Protein AF-A0A5M3Y1X3-F1 (afdb_monomer_lite)

Foldseek 3Di:
DDDDDDDDDDPDPPPPPPPLLVVLVVLLVVLVVCVVVDDDCVSNVVSLVSNLVSCVVCVVCNVVVLVVLLVLLLPDDDSNLSNLLSNCLVPVDVSNLVSLVVCLVCVVPPPVCNVSSVSSNCSSDPVCCPPPVNVVVD

Secondary structure (DSSP, 8-state):
--------PPPP-------HHHHHHHHHHHHHHHHHH-SSSGGGHHHHHHHHHHHHH-GGGHHHHHHHHHHHHTS--HHHHHHHHHHHHHH--HHHHHHHHHHHH--TT-GGGHHHHHHHHHTTSGGGGGSTTGGGT-

Radius of gyration: 20.63 Å; chains: 1; bounding box: 41×59×73 Å

Organism: NCBI:txid90975

Sequence (138 aa):
MLMGNTPKLEGPTKTTTADPVAEFLRTVRGVLTTAEETIGVEDLEEGLERALAILQRNPEARESFENEIISLIDSPREGVVELVSFVMYELRWTAIQEAVRERMRDPSGNVSNIRLYEAMLDAFSDSWHERDLYRRFA

pLDDT: mean 81.14, std 17.43, range [41.81, 97.25]

Structure (mmCIF, N/CA/C/O backbone):
data_AF-A0A5M3Y1X3-F1
#
_entry.id   AF-A0A5M3Y1X3-F1
#
loop_
_atom_site.group_PDB
_atom_site.id
_atom_site.type_symbol
_atom_site.label_atom_id
_atom_site.label_alt_id
_atom_site.label_comp_id
_atom_site.label_asym_id
_atom_site.label_entity_id
_atom_site.label_seq_id
_atom_site.pdbx_PDB_ins_code
_atom_site.Cartn_x
_atom_site.Cartn_y
_atom_site.Cartn_z
_atom_site.occupancy
_atom_site.B_iso_or_equiv
_atom_site.auth_seq_id
_atom_site.auth_comp_id
_atom_site.auth_asym_id
_atom_site.auth_atom_id
_atom_site.pdbx_PDB_model_num
ATOM 1 N N . MET A 1 1 ? -19.850 40.352 52.458 1.00 47.09 1 MET A N 1
ATOM 2 C CA . MET A 1 1 ? -20.174 40.141 51.033 1.00 47.09 1 MET A CA 1
ATOM 3 C C . MET A 1 1 ? -18.935 39.591 50.354 1.00 47.09 1 MET A C 1
ATOM 5 O O . MET A 1 1 ? -17.940 40.293 50.268 1.00 47.09 1 MET A O 1
ATOM 9 N N . LEU A 1 2 ? -18.979 38.308 50.002 1.00 50.38 2 LEU A N 1
ATOM 10 C CA . LEU A 1 2 ? -17.952 37.580 49.259 1.00 50.38 2 LEU A CA 1
ATOM 11 C C . LEU A 1 2 ? -18.301 37.664 47.772 1.00 50.38 2 LEU A C 1
ATOM 13 O O . LEU A 1 2 ? -19.415 37.287 47.422 1.00 50.38 2 LEU A O 1
ATOM 17 N N . MET A 1 3 ? -17.370 38.071 46.912 1.00 44.06 3 MET A N 1
ATOM 18 C CA . MET A 1 3 ? -17.319 37.576 45.534 1.00 44.06 3 MET A CA 1
ATOM 19 C C . MET A 1 3 ? -15.856 37.416 45.136 1.00 44.06 3 MET A C 1
ATOM 21 O O . MET A 1 3 ? -15.118 38.388 45.001 1.00 44.06 3 MET A O 1
ATOM 25 N N . GLY A 1 4 ? -15.445 36.153 45.047 1.00 41.81 4 GLY A N 1
ATOM 26 C CA . GLY A 1 4 ? -14.163 35.746 44.504 1.00 41.81 4 GLY A CA 1
ATOM 27 C C . GLY A 1 4 ? -14.195 35.790 42.981 1.00 41.81 4 GLY A C 1
ATOM 28 O O . GLY A 1 4 ? -15.169 35.369 42.361 1.00 41.81 4 GLY A O 1
ATOM 29 N N . ASN A 1 5 ? -13.104 36.271 42.395 1.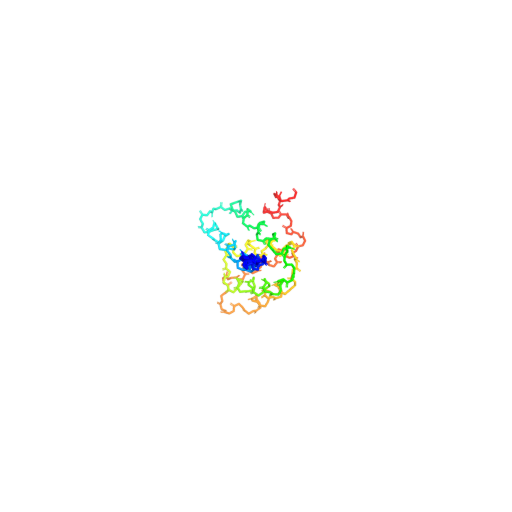00 44.34 5 ASN A N 1
ATOM 30 C CA . ASN A 1 5 ? -12.803 36.073 40.986 1.00 44.34 5 ASN A CA 1
ATOM 31 C C . ASN A 1 5 ? -12.124 34.711 40.825 1.00 44.34 5 ASN A C 1
ATOM 33 O O . ASN A 1 5 ? -10.968 34.543 41.211 1.00 44.34 5 ASN A O 1
ATOM 37 N N . THR A 1 6 ? -12.825 33.746 40.239 1.00 52.66 6 THR A N 1
ATOM 38 C CA . THR A 1 6 ? -12.217 32.537 39.678 1.00 52.66 6 THR A CA 1
ATOM 39 C C . THR A 1 6 ? -11.806 32.794 38.225 1.00 52.66 6 THR A C 1
ATOM 41 O O . THR A 1 6 ? -12.601 33.336 37.452 1.00 52.66 6 THR A O 1
ATOM 44 N N . PRO A 1 7 ? -10.582 32.418 37.812 1.00 51.66 7 PRO A N 1
ATOM 45 C CA . PRO A 1 7 ? -10.197 32.448 36.411 1.00 51.66 7 PRO A CA 1
ATOM 46 C C . PRO A 1 7 ? -10.927 31.342 35.640 1.00 51.66 7 PRO A C 1
ATOM 48 O O . PRO A 1 7 ? -11.064 30.205 36.091 1.00 51.66 7 PRO A O 1
ATOM 51 N N . LYS A 1 8 ? -11.417 31.732 34.465 1.00 49.66 8 LYS A N 1
ATOM 52 C CA . LYS A 1 8 ? -12.083 30.910 33.458 1.00 49.66 8 LYS A CA 1
ATOM 53 C C . LYS A 1 8 ? -11.175 29.735 33.079 1.00 49.66 8 LYS A C 1
ATOM 55 O O . LYS A 1 8 ? -10.117 29.947 32.499 1.00 49.66 8 LYS A O 1
ATOM 60 N N . LEU A 1 9 ? -11.599 28.523 33.433 1.00 49.81 9 LEU A N 1
ATOM 61 C CA . LEU A 1 9 ? -10.971 27.274 33.014 1.00 49.81 9 LEU A CA 1
ATOM 62 C C . LEU A 1 9 ? -10.943 27.221 31.484 1.00 49.81 9 LEU A C 1
ATOM 64 O O . LEU A 1 9 ? -11.985 27.310 30.828 1.00 49.81 9 LEU A O 1
ATOM 68 N N . GLU A 1 10 ? -9.737 27.115 30.939 1.00 48.00 10 GLU A N 1
ATOM 69 C CA . GLU A 1 10 ? -9.505 26.779 29.544 1.00 48.00 10 GLU A CA 1
ATOM 70 C C . GLU A 1 10 ? -10.150 25.419 29.257 1.00 48.00 10 GLU A C 1
ATOM 72 O O . GLU A 1 10 ? -10.068 24.486 30.059 1.00 48.00 10 GLU A O 1
ATOM 77 N N . GLY A 1 11 ? -10.877 25.344 28.141 1.00 46.84 11 GLY A N 1
ATOM 78 C CA . GLY A 1 11 ? -11.536 24.119 27.704 1.00 46.84 11 GLY A CA 1
ATOM 79 C C . GLY A 1 11 ? -10.527 22.987 27.494 1.00 46.84 11 GLY A C 1
ATOM 80 O O . GLY A 1 11 ? -9.336 23.252 27.318 1.00 46.84 11 GLY A O 1
ATOM 81 N N . PRO A 1 12 ? -10.988 21.725 27.499 1.00 49.59 12 PRO A N 1
ATOM 82 C CA . PRO A 1 12 ? -10.108 20.587 27.311 1.00 49.59 12 PRO A CA 1
ATOM 83 C C . PRO A 1 12 ? -9.357 20.758 25.992 1.00 49.59 12 PRO A C 1
ATOM 85 O O . PRO A 1 12 ? -9.959 20.932 24.927 1.00 49.59 12 PRO A O 1
ATOM 88 N N . THR A 1 13 ? -8.032 20.744 26.097 1.00 45.31 13 THR A N 1
ATOM 89 C CA . THR A 1 13 ? -7.104 20.571 24.992 1.00 45.31 13 THR A CA 1
ATOM 90 C C . THR A 1 13 ? -7.647 19.469 24.095 1.00 45.31 13 THR A C 1
ATOM 92 O O . THR A 1 13 ? -7.720 18.308 24.493 1.00 45.31 13 THR A O 1
ATOM 95 N N . LYS A 1 14 ? -8.068 19.842 22.879 1.00 42.88 14 LYS A N 1
ATOM 96 C CA . LYS A 1 14 ? -8.229 18.884 21.789 1.00 42.88 14 LYS A CA 1
ATOM 97 C C . LYS A 1 14 ? -6.897 18.154 21.697 1.00 42.88 14 LYS A C 1
ATOM 99 O O . LYS A 1 14 ? -5.906 18.736 21.265 1.00 42.88 14 LYS A O 1
ATOM 104 N N . THR A 1 15 ? -6.862 16.907 22.143 1.00 42.50 15 THR A N 1
ATOM 105 C CA . THR A 1 15 ? -5.876 15.947 21.680 1.00 42.50 15 THR A CA 1
ATOM 106 C C . THR A 1 15 ? -5.996 15.974 20.166 1.00 42.50 15 THR A C 1
ATOM 108 O O . THR A 1 15 ? -7.003 15.545 19.610 1.00 42.50 15 THR A O 1
ATOM 111 N N . THR A 1 16 ? -5.034 16.607 19.499 1.00 48.00 16 THR A N 1
ATOM 112 C CA . THR A 1 16 ? -4.864 16.490 18.057 1.00 48.00 16 THR A CA 1
ATOM 113 C C . THR A 1 16 ? -4.661 15.008 17.800 1.00 48.00 16 THR A C 1
ATOM 115 O O . THR A 1 16 ? -3.560 14.501 18.004 1.00 48.00 16 THR A O 1
ATOM 118 N N . THR A 1 17 ? -5.725 14.285 17.450 1.00 59.62 17 THR A N 1
ATOM 119 C CA . THR A 1 17 ? -5.594 12.954 16.868 1.00 59.62 17 THR A CA 1
ATOM 120 C C . THR A 1 17 ? -4.686 13.156 15.666 1.00 59.62 17 THR A C 1
ATOM 122 O O . THR A 1 17 ? -5.042 13.896 14.747 1.00 59.62 17 THR A O 1
ATOM 125 N N . ALA A 1 18 ? -3.454 12.655 15.752 1.00 74.25 18 ALA A N 1
ATOM 126 C CA . ALA A 1 18 ? -2.510 12.757 14.655 1.00 74.25 18 ALA A CA 1
ATOM 127 C C . ALA A 1 18 ? -3.189 12.156 13.422 1.00 74.25 18 ALA A C 1
ATOM 129 O O . ALA A 1 18 ? -3.753 11.070 13.519 1.00 74.25 18 ALA A O 1
ATOM 130 N N . ASP A 1 19 ? -3.192 12.889 12.308 1.00 90.75 19 ASP A N 1
ATOM 131 C CA . ASP A 1 19 ? -3.767 12.413 11.054 1.00 90.75 19 ASP A CA 1
ATOM 132 C C . ASP A 1 19 ? -3.081 11.086 10.674 1.00 90.75 19 ASP A C 1
ATOM 134 O O . ASP A 1 19 ? -1.869 11.083 10.408 1.00 90.75 19 ASP A O 1
ATOM 138 N N . PRO A 1 20 ? -3.812 9.955 10.701 1.00 94.25 20 PRO A N 1
ATOM 139 C CA . PRO A 1 20 ? -3.216 8.643 10.507 1.00 94.25 20 PRO A CA 1
ATOM 140 C C . PRO A 1 20 ? -2.705 8.465 9.074 1.00 94.25 20 PRO A C 1
ATOM 142 O O . PRO A 1 20 ? -1.716 7.762 8.869 1.00 94.25 20 PRO A O 1
ATOM 145 N N . VAL A 1 21 ? -3.296 9.165 8.099 1.00 95.31 21 VAL A N 1
ATOM 146 C CA . VAL A 1 21 ? -2.830 9.184 6.706 1.00 95.31 21 VAL A CA 1
ATOM 147 C C . VAL A 1 21 ? -1.501 9.928 6.617 1.00 95.31 21 VAL A C 1
ATOM 149 O O . VAL A 1 21 ? -0.534 9.418 6.053 1.00 95.31 21 VAL A O 1
ATOM 152 N N . ALA A 1 22 ? -1.390 11.092 7.261 1.00 95.81 22 ALA A N 1
ATOM 153 C CA . ALA A 1 22 ? -0.127 11.829 7.316 1.00 95.81 22 ALA A CA 1
ATOM 154 C C . ALA A 1 22 ? 0.977 11.067 8.075 1.00 95.81 22 ALA A C 1
ATOM 156 O O . ALA A 1 22 ? 2.166 11.203 7.771 1.00 95.81 22 ALA A O 1
ATOM 157 N N . GLU A 1 23 ? 0.622 10.278 9.089 1.00 95.88 23 GLU A N 1
ATOM 158 C CA . GLU A 1 23 ? 1.569 9.383 9.751 1.00 95.88 23 GLU A CA 1
ATOM 159 C C . GLU A 1 23 ? 2.017 8.245 8.834 1.00 95.88 23 GLU A C 1
ATOM 161 O O . GLU A 1 23 ? 3.223 8.039 8.697 1.00 95.88 23 GLU A O 1
ATOM 166 N N . PHE A 1 24 ? 1.079 7.578 8.159 1.00 96.69 24 PHE A N 1
ATOM 167 C CA . PHE A 1 24 ? 1.380 6.545 7.172 1.00 96.69 24 PHE A CA 1
ATOM 168 C C . PHE A 1 24 ? 2.340 7.069 6.102 1.00 96.69 24 PHE A C 1
ATOM 170 O O . PHE A 1 24 ? 3.415 6.507 5.921 1.00 96.69 24 PHE A O 1
ATOM 177 N N . LEU A 1 25 ? 2.037 8.210 5.480 1.00 96.25 25 LEU A N 1
ATOM 178 C CA . LEU A 1 25 ? 2.881 8.802 4.438 1.00 96.25 25 LEU A CA 1
ATOM 179 C C . LEU A 1 25 ? 4.288 9.170 4.928 1.00 96.25 25 LEU A C 1
ATOM 181 O O . LEU A 1 25 ? 5.247 9.096 4.159 1.00 96.25 25 LEU A O 1
ATOM 185 N N . ARG A 1 26 ? 4.449 9.557 6.201 1.00 96.56 26 ARG A N 1
ATOM 186 C CA . ARG A 1 26 ? 5.782 9.773 6.790 1.00 96.56 26 ARG A CA 1
ATOM 187 C C . ARG A 1 26 ? 6.549 8.466 6.939 1.00 96.56 26 ARG A C 1
ATOM 189 O O . ARG A 1 26 ? 7.724 8.436 6.586 1.00 96.56 26 ARG A O 1
ATOM 196 N N . THR A 1 27 ? 5.893 7.407 7.409 1.00 96.38 27 THR A N 1
ATOM 197 C CA . THR A 1 27 ? 6.498 6.072 7.487 1.00 96.38 27 THR A CA 1
ATOM 198 C C . THR A 1 27 ? 6.894 5.566 6.102 1.00 96.38 27 THR A C 1
ATOM 200 O O . THR A 1 27 ? 8.026 5.133 5.920 1.00 96.38 27 THR A O 1
ATOM 203 N N . VAL A 1 28 ? 6.015 5.714 5.105 1.00 95.81 28 VAL A N 1
ATOM 204 C CA . VAL A 1 28 ? 6.299 5.348 3.710 1.00 95.81 28 VAL A CA 1
ATOM 205 C C . VAL A 1 28 ? 7.540 6.065 3.196 1.00 95.81 28 VAL A C 1
ATOM 207 O O . VAL A 1 28 ? 8.423 5.425 2.642 1.00 95.81 28 VAL A O 1
ATOM 210 N N . ARG A 1 29 ? 7.660 7.381 3.407 1.00 95.94 29 ARG A N 1
ATOM 211 C CA . ARG A 1 29 ? 8.867 8.119 2.996 1.00 95.94 29 ARG A CA 1
ATOM 212 C C . ARG A 1 29 ? 10.130 7.554 3.641 1.00 95.94 29 ARG A C 1
ATOM 214 O O . ARG A 1 29 ? 11.121 7.424 2.939 1.00 95.94 29 ARG A O 1
ATOM 221 N N . GLY A 1 30 ? 10.070 7.187 4.923 1.00 94.56 30 GLY A N 1
ATOM 222 C CA . GLY A 1 30 ? 11.172 6.517 5.615 1.00 94.56 30 GLY A CA 1
ATOM 223 C C . GLY A 1 30 ? 11.575 5.210 4.932 1.00 94.56 30 GLY A C 1
ATOM 224 O O . GLY A 1 30 ? 12.736 5.058 4.580 1.00 94.56 30 GLY A O 1
ATOM 225 N N . VAL A 1 31 ? 10.609 4.327 4.650 1.00 93.62 31 VAL A N 1
ATOM 226 C CA . VAL A 1 31 ? 10.849 3.065 3.921 1.00 93.62 31 VAL A CA 1
ATOM 227 C C . VAL A 1 31 ? 11.492 3.323 2.560 1.00 93.62 31 VAL A C 1
ATOM 229 O O . VAL A 1 31 ? 12.459 2.663 2.198 1.00 93.62 31 VAL A O 1
ATOM 232 N N . LEU A 1 32 ? 10.980 4.297 1.804 1.00 94.38 32 LEU A N 1
ATOM 233 C CA . LEU A 1 32 ? 11.510 4.606 0.477 1.00 94.38 32 LEU A CA 1
ATOM 234 C C . LEU A 1 32 ? 12.935 5.164 0.535 1.00 94.38 32 LEU A C 1
ATOM 236 O O . LEU A 1 32 ? 13.740 4.811 -0.317 1.00 94.38 32 LEU A O 1
ATOM 240 N N . THR A 1 33 ? 13.250 5.996 1.529 1.00 94.12 33 THR A N 1
ATOM 241 C CA . THR A 1 33 ? 14.618 6.478 1.753 1.00 94.12 33 THR A CA 1
ATOM 242 C C . THR A 1 33 ? 15.549 5.328 2.123 1.00 94.12 33 THR A C 1
ATOM 244 O O . THR A 1 33 ? 16.591 5.183 1.496 1.00 94.12 33 THR A O 1
ATOM 247 N N . THR A 1 34 ? 15.161 4.454 3.054 1.00 91.81 34 THR A N 1
ATOM 248 C CA . THR A 1 34 ? 15.994 3.301 3.416 1.00 91.81 34 THR A CA 1
ATOM 249 C C . THR A 1 34 ? 16.220 2.366 2.227 1.00 91.81 34 THR A C 1
ATOM 251 O O . THR A 1 34 ? 17.339 1.908 2.016 1.00 91.81 34 THR A O 1
ATOM 254 N N . ALA A 1 35 ? 15.198 2.133 1.399 1.00 90.06 35 ALA A N 1
ATOM 255 C CA . ALA A 1 35 ? 15.315 1.302 0.198 1.00 90.06 35 ALA A CA 1
ATOM 256 C C . ALA A 1 35 ? 16.263 1.894 -0.859 1.00 90.06 35 ALA A C 1
ATOM 258 O O . ALA A 1 35 ? 16.817 1.158 -1.665 1.00 90.06 35 ALA A O 1
ATOM 259 N N . GLU A 1 36 ? 16.455 3.214 -0.874 1.00 90.06 36 GLU A N 1
ATOM 260 C CA . GLU A 1 36 ? 17.431 3.872 -1.750 1.00 90.06 36 GLU A CA 1
ATOM 261 C C . GLU A 1 36 ? 18.867 3.795 -1.197 1.00 90.06 36 GLU A C 1
ATOM 263 O O . GLU A 1 36 ? 19.827 3.893 -1.962 1.00 90.06 36 GLU A O 1
ATOM 268 N N . GLU A 1 37 ? 19.024 3.625 0.118 1.00 90.94 37 GLU A N 1
ATOM 269 C CA . GLU A 1 37 ? 20.313 3.684 0.823 1.00 90.94 37 GLU A CA 1
ATOM 270 C C . GLU A 1 37 ? 20.905 2.306 1.161 1.00 90.94 37 GLU A C 1
ATOM 272 O O . GLU A 1 37 ? 22.090 2.213 1.495 1.00 90.94 37 GLU A O 1
ATOM 277 N N . THR A 1 38 ? 20.113 1.236 1.072 1.00 86.81 38 THR A N 1
ATOM 278 C CA . THR A 1 38 ? 20.478 -0.104 1.560 1.00 86.81 38 THR A CA 1
ATOM 279 C C . THR A 1 38 ? 20.361 -1.173 0.473 1.00 86.81 38 THR A C 1
ATOM 281 O O . THR A 1 38 ? 19.728 -0.973 -0.561 1.00 86.81 38 THR A O 1
ATOM 284 N N . ILE A 1 39 ? 21.036 -2.309 0.679 1.00 75.94 39 ILE A N 1
ATOM 285 C CA . ILE A 1 39 ? 20.929 -3.491 -0.186 1.00 75.94 39 ILE A CA 1
ATOM 286 C C . ILE A 1 39 ? 20.341 -4.610 0.664 1.00 75.94 39 ILE A C 1
ATOM 288 O O . ILE A 1 39 ? 21.037 -5.152 1.521 1.00 75.94 39 ILE A O 1
ATOM 292 N N . GLY A 1 40 ? 19.089 -4.967 0.397 1.00 72.94 40 GLY A N 1
ATOM 293 C CA . GLY A 1 40 ? 18.354 -5.960 1.176 1.00 72.94 40 GLY A CA 1
ATOM 294 C C . GLY A 1 40 ? 17.077 -5.383 1.774 1.00 72.94 40 GLY A C 1
ATOM 295 O O . GLY A 1 40 ? 16.815 -4.186 1.699 1.00 72.94 40 GLY A O 1
ATOM 296 N N . VAL A 1 41 ? 16.257 -6.264 2.336 1.00 75.31 41 VAL A N 1
ATOM 297 C CA . VAL A 1 41 ? 14.940 -5.911 2.888 1.00 75.31 41 VAL A CA 1
ATOM 298 C C . VAL A 1 41 ? 14.959 -5.786 4.409 1.00 75.31 41 VAL A C 1
ATOM 300 O O . VAL A 1 41 ? 14.012 -5.273 4.997 1.00 75.31 41 VAL A O 1
ATOM 303 N N . GLU A 1 42 ? 16.042 -6.228 5.046 1.00 81.44 42 GLU A N 1
ATOM 304 C CA . GLU A 1 42 ? 16.222 -6.223 6.496 1.00 81.44 42 GLU A CA 1
ATOM 305 C C . GLU A 1 42 ? 16.117 -4.819 7.088 1.00 81.44 42 GLU A C 1
ATOM 307 O O . GLU A 1 42 ? 15.462 -4.621 8.104 1.00 81.44 42 GLU A O 1
ATOM 312 N N . ASP A 1 43 ? 16.707 -3.826 6.426 1.00 86.00 43 ASP A N 1
ATOM 313 C CA . ASP A 1 43 ? 16.668 -2.444 6.906 1.00 86.00 43 ASP A CA 1
ATOM 314 C C . ASP A 1 43 ? 15.282 -1.792 6.705 1.00 86.00 43 ASP A C 1
ATOM 316 O O . ASP A 1 43 ? 14.985 -0.749 7.289 1.00 86.00 43 ASP A O 1
ATOM 320 N N . LEU A 1 44 ? 14.401 -2.408 5.904 1.00 88.81 44 LEU A N 1
ATOM 321 C CA . LEU A 1 44 ? 13.038 -1.924 5.658 1.00 88.81 44 LEU A CA 1
ATOM 322 C C . LEU A 1 44 ? 12.038 -2.414 6.709 1.00 88.81 44 LEU A C 1
ATOM 324 O O . LEU A 1 44 ? 11.000 -1.777 6.889 1.00 88.81 44 LEU A O 1
ATOM 328 N N . GLU A 1 45 ? 12.349 -3.516 7.395 1.00 88.12 45 GLU A N 1
ATOM 329 C CA . GLU A 1 45 ? 11.456 -4.268 8.285 1.00 88.12 45 GLU A CA 1
ATOM 330 C C . GLU A 1 45 ? 10.709 -3.373 9.282 1.00 88.12 45 GLU A C 1
ATOM 332 O O . GLU A 1 45 ? 9.479 -3.323 9.258 1.00 88.12 45 GLU A O 1
ATOM 337 N N . GLU A 1 46 ? 11.426 -2.570 10.073 1.00 90.38 46 GLU A N 1
ATOM 338 C CA . GLU A 1 46 ? 10.807 -1.685 11.073 1.00 90.38 46 GLU A CA 1
ATOM 339 C C . GLU A 1 46 ? 9.821 -0.690 10.430 1.00 90.38 46 GLU A C 1
ATOM 341 O O . GLU A 1 46 ? 8.742 -0.403 10.961 1.00 90.38 46 GLU A O 1
ATOM 346 N N . GLY A 1 47 ? 10.169 -0.161 9.255 1.00 92.94 47 GLY A N 1
ATOM 347 C CA . GLY A 1 47 ? 9.314 0.760 8.515 1.00 92.94 47 GLY A CA 1
ATOM 348 C C . GLY A 1 47 ? 8.066 0.078 7.948 1.00 92.94 47 GLY A C 1
ATOM 349 O O . GLY A 1 47 ? 6.978 0.659 7.992 1.00 92.94 47 GLY A O 1
ATOM 350 N N . LEU A 1 48 ? 8.206 -1.155 7.459 1.00 93.62 48 LEU A N 1
ATOM 351 C CA . LEU A 1 48 ? 7.113 -1.970 6.928 1.00 93.62 48 LEU A CA 1
ATOM 352 C C . LEU A 1 48 ? 6.116 -2.367 8.025 1.00 93.62 48 LEU A C 1
ATOM 354 O O . LEU A 1 48 ? 4.912 -2.140 7.874 1.00 93.62 48 LEU A O 1
ATOM 358 N N . GLU A 1 49 ? 6.605 -2.867 9.160 1.00 93.44 49 GLU A N 1
ATOM 359 C CA . GLU A 1 49 ? 5.775 -3.209 10.320 1.00 93.44 49 GLU A CA 1
ATOM 360 C C . GLU A 1 49 ? 5.035 -1.986 10.858 1.00 93.44 49 GLU A C 1
ATOM 362 O O . GLU A 1 49 ? 3.833 -2.031 11.137 1.00 93.44 49 GLU A O 1
ATOM 367 N N . ARG A 1 50 ? 5.730 -0.846 10.950 1.00 95.44 50 ARG A N 1
ATOM 368 C CA . ARG A 1 50 ? 5.113 0.407 11.380 1.00 95.44 50 ARG A CA 1
ATOM 369 C C . ARG A 1 50 ? 4.024 0.860 10.413 1.00 95.44 50 ARG A C 1
ATOM 371 O O . ARG A 1 50 ? 2.988 1.350 10.866 1.00 95.44 50 ARG A O 1
ATOM 378 N N . ALA A 1 51 ? 4.237 0.716 9.105 1.00 96.25 51 ALA A N 1
ATOM 379 C CA . ALA A 1 51 ? 3.230 1.044 8.104 1.00 96.25 51 ALA A CA 1
ATOM 380 C C . ALA A 1 51 ? 1.988 0.159 8.279 1.00 96.25 51 ALA A C 1
ATOM 382 O O . ALA A 1 51 ? 0.882 0.688 8.395 1.00 96.25 51 ALA A O 1
ATOM 383 N N . LEU A 1 52 ? 2.167 -1.160 8.403 1.00 95.69 52 LEU A N 1
ATOM 384 C CA . LEU A 1 52 ? 1.078 -2.106 8.644 1.00 95.69 52 LEU A CA 1
ATOM 385 C C . LEU A 1 52 ? 0.308 -1.792 9.932 1.00 95.69 52 LEU A C 1
ATOM 387 O O . LEU A 1 52 ? -0.923 -1.735 9.915 1.00 95.69 52 LEU A O 1
ATOM 391 N N . ALA A 1 53 ? 1.015 -1.524 11.031 1.00 95.81 53 ALA A N 1
ATOM 392 C CA . ALA A 1 53 ? 0.399 -1.187 12.308 1.00 95.81 53 ALA A CA 1
ATOM 393 C C . ALA A 1 53 ? -0.488 0.064 12.200 1.00 95.81 53 ALA A C 1
ATOM 395 O O . ALA A 1 53 ? -1.569 0.101 12.790 1.00 95.81 53 ALA A O 1
ATOM 396 N N . ILE A 1 54 ? -0.072 1.078 11.425 1.00 96.56 54 ILE A N 1
ATOM 397 C CA . ILE A 1 54 ? -0.882 2.278 11.160 1.00 96.56 54 ILE A CA 1
ATOM 398 C C . ILE A 1 54 ? -2.172 1.929 10.412 1.00 96.56 54 ILE A C 1
ATOM 400 O O . ILE A 1 54 ? -3.232 2.436 10.781 1.00 96.56 54 ILE A O 1
ATOM 404 N N . LEU A 1 55 ? -2.096 1.061 9.403 1.00 96.31 55 LEU A N 1
ATOM 405 C CA . LEU A 1 55 ? -3.263 0.633 8.630 1.00 96.31 55 LEU A CA 1
ATOM 406 C C . LEU A 1 55 ? -4.249 -0.162 9.502 1.00 96.31 55 LEU A C 1
ATOM 408 O O . LEU A 1 55 ? -5.446 0.117 9.495 1.00 96.31 55 LEU A O 1
ATOM 412 N N . GLN A 1 56 ? -3.752 -1.111 10.299 1.00 95.06 56 GLN A N 1
ATOM 413 C CA . GLN A 1 56 ? -4.582 -1.987 11.136 1.00 95.06 56 GLN A CA 1
ATOM 414 C C . GLN A 1 56 ? -5.287 -1.245 12.278 1.00 95.06 56 GLN A C 1
ATOM 416 O O . GLN A 1 56 ? -6.418 -1.582 12.628 1.00 95.06 56 GLN A O 1
ATOM 421 N N . ARG A 1 57 ? -4.639 -0.232 12.866 1.00 96.31 57 ARG A N 1
ATOM 422 C CA . ARG A 1 57 ? -5.186 0.508 14.016 1.00 96.31 57 ARG A CA 1
ATOM 423 C C . ARG A 1 57 ? -6.167 1.626 13.641 1.00 96.31 57 ARG A C 1
ATOM 425 O O . ARG A 1 57 ? -6.786 2.174 14.545 1.00 96.31 57 ARG A O 1
ATOM 432 N N . ASN A 1 58 ? -6.302 1.956 12.351 1.00 95.75 58 ASN A N 1
ATOM 433 C CA . ASN A 1 58 ? -7.214 2.996 11.851 1.00 95.75 58 ASN A CA 1
ATOM 434 C C . ASN A 1 58 ? -8.107 2.470 10.699 1.00 95.75 58 ASN A C 1
ATOM 436 O O . ASN A 1 58 ? -8.046 2.992 9.580 1.00 95.75 58 ASN A O 1
ATOM 440 N N . PRO A 1 59 ? -8.927 1.422 10.915 1.00 94.44 59 PRO A N 1
ATOM 441 C CA . PRO A 1 59 ? -9.762 0.835 9.862 1.00 94.44 59 PRO A CA 1
ATOM 442 C C . PRO A 1 59 ? -10.780 1.821 9.263 1.00 94.44 59 PRO A C 1
ATOM 444 O O . PRO A 1 59 ? -11.195 1.662 8.117 1.00 94.44 59 PRO A O 1
ATOM 447 N N . GLU A 1 60 ? -11.173 2.856 10.006 1.00 94.56 60 GLU A N 1
ATOM 448 C CA . GLU A 1 60 ? -12.062 3.925 9.549 1.00 94.56 60 GLU A CA 1
ATOM 449 C C . GLU A 1 60 ? -11.447 4.810 8.456 1.00 94.56 60 GLU A C 1
ATOM 451 O O . GLU A 1 60 ? -12.183 5.419 7.685 1.00 94.56 60 GLU A O 1
ATOM 456 N N . ALA A 1 61 ? -10.114 4.856 8.358 1.00 95.31 61 ALA A N 1
ATOM 457 C CA . ALA A 1 61 ? -9.384 5.612 7.341 1.00 95.31 61 ALA A CA 1
ATOM 458 C C . ALA A 1 61 ? -9.011 4.757 6.114 1.00 95.31 61 ALA A C 1
ATOM 460 O O . ALA A 1 61 ? -8.250 5.205 5.255 1.00 95.31 61 ALA A O 1
ATOM 461 N N . ARG A 1 62 ? -9.540 3.527 6.015 1.00 95.19 62 ARG A N 1
ATOM 462 C CA . ARG A 1 62 ? -9.191 2.551 4.971 1.00 95.19 62 ARG A CA 1
ATOM 463 C C . ARG A 1 62 ? -9.263 3.116 3.554 1.00 95.19 62 ARG A C 1
ATOM 465 O O . ARG A 1 62 ? -8.305 2.950 2.814 1.00 95.19 62 ARG A O 1
ATOM 472 N N . GLU A 1 63 ? -10.351 3.785 3.181 1.00 96.19 63 GLU A N 1
ATOM 473 C CA . GLU A 1 63 ? -10.507 4.346 1.828 1.00 96.19 63 GLU A CA 1
ATOM 474 C C . GLU A 1 63 ? -9.410 5.378 1.515 1.00 96.19 63 GLU A C 1
ATOM 476 O O . GLU A 1 63 ? -8.843 5.394 0.425 1.00 96.19 63 GLU A O 1
ATOM 481 N N . SER A 1 64 ? -9.046 6.212 2.493 1.00 97.06 64 SER A N 1
ATOM 482 C CA . SER A 1 64 ? -7.947 7.166 2.338 1.00 97.06 64 SER A CA 1
ATOM 483 C C . SER A 1 64 ? -6.603 6.457 2.171 1.00 97.06 64 SER A C 1
ATOM 485 O O . SER A 1 64 ? -5.825 6.840 1.304 1.00 97.06 64 SER A O 1
ATOM 487 N N . PHE A 1 65 ? -6.338 5.395 2.935 1.00 97.25 65 PHE A N 1
ATOM 488 C CA . PHE A 1 65 ? -5.124 4.597 2.757 1.00 97.25 65 PHE A CA 1
ATOM 489 C C . PHE A 1 65 ? -5.077 3.867 1.416 1.00 97.25 65 PHE A C 1
ATOM 491 O O . PHE A 1 65 ? -4.021 3.836 0.791 1.00 97.25 65 PHE A O 1
ATOM 498 N N . GLU A 1 66 ? -6.198 3.299 0.964 1.00 96.69 66 GLU A N 1
ATOM 499 C CA . GLU A 1 66 ? -6.303 2.679 -0.358 1.00 96.69 66 GLU A CA 1
ATOM 500 C C . GLU A 1 66 ? -5.926 3.692 -1.443 1.00 96.69 66 GLU A C 1
ATOM 502 O O . GLU A 1 66 ? -5.070 3.391 -2.270 1.00 96.69 66 GLU A O 1
ATOM 507 N N . ASN A 1 67 ? -6.457 4.917 -1.385 1.00 96.75 67 ASN A N 1
ATOM 508 C CA . ASN A 1 67 ? -6.119 5.979 -2.335 1.00 96.75 67 ASN A CA 1
ATOM 509 C C . ASN A 1 67 ? -4.628 6.355 -2.312 1.00 96.75 67 ASN A C 1
ATOM 511 O O . ASN A 1 67 ? -4.017 6.489 -3.373 1.00 96.75 67 ASN A O 1
ATOM 515 N N . GLU A 1 68 ? -4.018 6.488 -1.131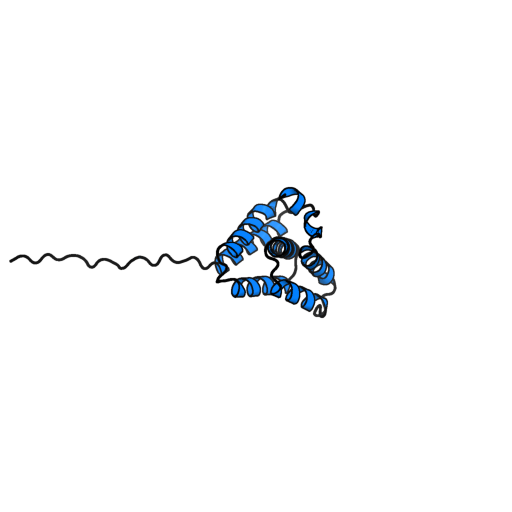 1.00 97.00 68 GLU A N 1
ATOM 516 C CA . GLU A 1 68 ? -2.582 6.783 -1.032 1.00 97.00 68 GLU A CA 1
ATOM 517 C C . GLU A 1 68 ? -1.720 5.632 -1.566 1.00 97.00 68 GLU A C 1
ATOM 519 O O . GLU A 1 68 ? -0.754 5.864 -2.289 1.00 97.00 68 GLU A O 1
ATOM 524 N N . ILE A 1 69 ? -2.076 4.378 -1.275 1.00 96.06 69 ILE A N 1
ATOM 525 C CA . ILE A 1 69 ? -1.349 3.215 -1.799 1.00 96.06 69 ILE A CA 1
ATOM 526 C C . ILE A 1 69 ? -1.519 3.105 -3.322 1.00 96.06 69 ILE A C 1
ATOM 528 O O . ILE A 1 69 ? -0.549 2.829 -4.028 1.00 96.06 69 ILE A O 1
ATOM 532 N N . ILE A 1 70 ? -2.719 3.378 -3.843 1.00 95.12 70 ILE A N 1
ATOM 533 C CA . ILE A 1 70 ? -2.990 3.424 -5.287 1.00 95.12 70 ILE A CA 1
ATOM 534 C C . ILE A 1 70 ? -2.180 4.543 -5.965 1.00 95.12 70 ILE A C 1
ATOM 536 O O . ILE A 1 70 ? -1.676 4.362 -7.069 1.00 95.12 70 ILE A O 1
ATOM 540 N N . SER A 1 71 ? -1.983 5.677 -5.296 1.00 94.50 71 SER A N 1
ATOM 541 C CA . SER A 1 71 ? -1.101 6.741 -5.789 1.00 94.50 71 SER A CA 1
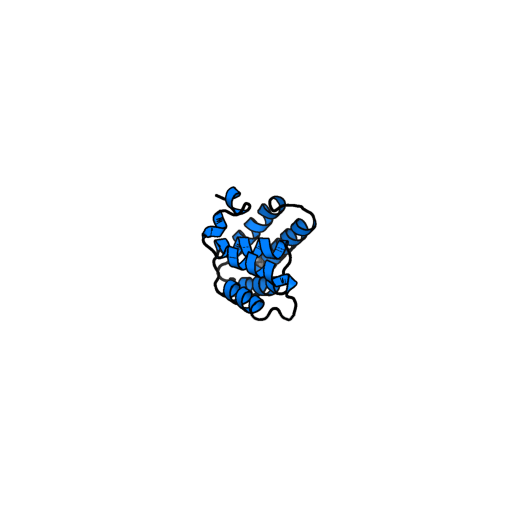ATOM 542 C C . SER A 1 71 ? 0.368 6.290 -5.844 1.00 94.50 71 SER A C 1
ATOM 544 O O . SER A 1 71 ? 1.084 6.583 -6.801 1.00 94.50 71 SER A O 1
ATOM 546 N N . LEU A 1 72 ? 0.837 5.502 -4.867 1.00 93.75 72 LEU A N 1
ATOM 547 C CA . LEU A 1 72 ? 2.213 4.983 -4.866 1.00 93.75 72 LEU A CA 1
ATOM 548 C C . LEU A 1 72 ? 2.489 4.035 -6.043 1.00 93.75 72 LEU A C 1
ATOM 550 O O . LEU A 1 72 ? 3.568 4.099 -6.637 1.00 93.75 72 LEU A O 1
ATOM 554 N N . ILE A 1 73 ? 1.532 3.178 -6.417 1.00 91.75 73 ILE A N 1
ATOM 555 C CA . ILE A 1 73 ? 1.708 2.234 -7.539 1.00 91.75 73 ILE A CA 1
ATOM 556 C C . ILE A 1 73 ? 1.748 2.925 -8.913 1.00 91.75 73 ILE A C 1
ATOM 558 O O . ILE A 1 73 ? 2.161 2.296 -9.889 1.00 91.75 73 ILE A O 1
ATOM 562 N N . ASP A 1 74 ? 1.388 4.207 -9.017 1.00 89.25 74 ASP A N 1
ATOM 563 C CA . ASP A 1 74 ? 1.544 4.983 -10.257 1.00 89.25 74 ASP A CA 1
ATOM 564 C C . ASP A 1 74 ? 3.019 5.293 -10.567 1.00 89.25 74 ASP A C 1
ATOM 566 O O . ASP A 1 74 ? 3.377 5.609 -11.701 1.00 89.25 74 ASP A O 1
ATOM 570 N N . SER A 1 75 ? 3.906 5.182 -9.574 1.00 87.75 75 SER A N 1
ATOM 571 C CA . SER A 1 75 ? 5.356 5.360 -9.720 1.00 87.75 75 SER A CA 1
ATOM 572 C C . SER A 1 75 ? 6.111 4.212 -9.042 1.00 87.75 75 SER A C 1
ATOM 574 O O . SER A 1 75 ? 6.764 4.416 -8.013 1.00 87.75 75 SER A O 1
ATOM 576 N N . PRO A 1 76 ? 6.024 2.985 -9.592 1.00 87.12 76 PRO A N 1
ATOM 577 C CA . PRO A 1 76 ? 6.589 1.813 -8.948 1.00 87.12 76 PRO A CA 1
ATOM 578 C C . PRO A 1 76 ? 8.119 1.889 -8.943 1.00 87.12 76 PRO A C 1
ATOM 580 O O . PRO A 1 76 ? 8.766 2.197 -9.944 1.00 87.12 76 PRO A O 1
ATOM 583 N N . ARG A 1 77 ? 8.688 1.578 -7.783 1.00 88.75 77 ARG A N 1
ATOM 584 C CA . ARG A 1 77 ? 10.122 1.431 -7.512 1.00 88.75 77 ARG A CA 1
ATOM 585 C C . ARG A 1 77 ? 10.297 0.397 -6.408 1.00 88.75 77 ARG A C 1
ATOM 587 O O . ARG A 1 77 ? 9.315 0.063 -5.752 1.00 88.75 77 ARG A O 1
ATOM 594 N N . GLU A 1 78 ? 11.514 -0.083 -6.186 1.00 83.88 78 GLU A N 1
ATOM 595 C CA . GLU A 1 78 ? 11.803 -1.186 -5.256 1.00 83.88 78 GLU A CA 1
ATOM 596 C C . GLU A 1 78 ? 11.147 -1.005 -3.878 1.00 83.88 78 GLU A C 1
ATOM 598 O O . GLU A 1 78 ? 10.302 -1.810 -3.501 1.00 83.88 78 GLU A O 1
ATOM 603 N N . GLY A 1 79 ? 11.374 0.126 -3.200 1.00 88.06 79 GLY A N 1
ATOM 604 C CA . GLY A 1 79 ? 10.737 0.391 -1.903 1.00 88.06 79 GLY A CA 1
ATOM 605 C C . GLY A 1 79 ? 9.200 0.467 -1.937 1.00 88.06 79 GLY A C 1
ATOM 606 O O . GLY A 1 79 ? 8.549 0.168 -0.940 1.00 88.06 79 GLY A O 1
ATOM 607 N N . VAL A 1 80 ? 8.593 0.834 -3.075 1.00 92.56 80 VAL A N 1
ATOM 608 C CA . VAL A 1 80 ? 7.127 0.792 -3.242 1.00 92.56 80 VAL A CA 1
ATOM 609 C C . VAL A 1 80 ? 6.660 -0.649 -3.424 1.00 92.56 80 VAL A C 1
ATOM 611 O O . VAL A 1 80 ? 5.653 -1.029 -2.838 1.00 92.56 80 VAL A O 1
ATOM 614 N N . VAL A 1 81 ? 7.379 -1.452 -4.213 1.00 90.94 81 VAL A N 1
ATOM 615 C CA . VAL A 1 81 ? 7.074 -2.877 -4.403 1.00 90.94 81 VAL A CA 1
ATOM 616 C C . VAL A 1 81 ? 7.118 -3.605 -3.072 1.00 90.94 81 VAL A C 1
ATOM 618 O O . VAL A 1 81 ? 6.150 -4.286 -2.750 1.00 90.94 81 VAL A O 1
ATOM 621 N N . GLU A 1 82 ? 8.178 -3.426 -2.286 1.00 90.44 82 GLU A N 1
ATOM 622 C CA . GLU A 1 82 ? 8.322 -4.098 -0.992 1.00 90.44 82 GLU A CA 1
ATOM 623 C C . GLU A 1 82 ? 7.231 -3.659 -0.007 1.00 90.44 82 GLU A C 1
ATOM 625 O O . GLU A 1 82 ? 6.556 -4.505 0.581 1.00 90.44 82 GLU A O 1
ATOM 630 N N . LEU A 1 83 ? 6.960 -2.350 0.088 1.00 93.56 83 LEU A N 1
ATOM 631 C CA . LEU A 1 83 ? 5.873 -1.826 0.917 1.00 93.56 83 LEU A CA 1
ATOM 632 C C . LEU A 1 83 ? 4.519 -2.421 0.537 1.00 93.56 83 LEU A C 1
ATOM 634 O O . LEU A 1 83 ? 3.834 -2.968 1.398 1.00 93.56 83 LEU A O 1
ATOM 638 N N . VAL A 1 84 ? 4.128 -2.293 -0.735 1.00 92.50 84 VAL A N 1
ATOM 639 C CA . VAL A 1 84 ? 2.819 -2.740 -1.226 1.00 92.50 84 VAL A CA 1
ATOM 640 C C . VAL A 1 84 ? 2.684 -4.246 -1.065 1.00 92.50 84 VAL A C 1
ATOM 642 O O . VAL A 1 84 ? 1.655 -4.705 -0.579 1.00 92.50 84 VAL A O 1
ATOM 645 N N . SER A 1 85 ? 3.725 -5.006 -1.404 1.00 91.00 85 SER A N 1
ATOM 646 C CA . SER A 1 85 ? 3.729 -6.462 -1.267 1.00 91.00 85 SER A CA 1
ATOM 647 C C . SER A 1 85 ? 3.526 -6.885 0.186 1.00 91.00 85 SER A C 1
ATOM 649 O O . SER A 1 85 ? 2.663 -7.713 0.468 1.00 91.00 85 SER A O 1
ATOM 651 N N . PHE A 1 86 ? 4.264 -6.276 1.118 1.00 90.88 86 PHE A N 1
ATOM 652 C CA . PHE A 1 86 ? 4.160 -6.583 2.541 1.00 90.88 86 PHE A CA 1
ATOM 653 C C . PHE A 1 86 ? 2.760 -6.285 3.091 1.00 90.88 86 PHE A C 1
ATOM 655 O O . PHE A 1 86 ? 2.093 -7.173 3.623 1.00 90.88 86 PHE A O 1
ATOM 662 N N . VAL A 1 87 ? 2.261 -5.056 2.914 1.00 91.50 87 VAL A N 1
ATOM 663 C CA . VAL A 1 87 ? 0.963 -4.676 3.495 1.00 91.50 87 VAL A CA 1
ATOM 664 C C . VAL A 1 87 ? -0.205 -5.409 2.835 1.00 91.50 87 VAL A C 1
ATOM 666 O O . VAL A 1 87 ? -1.213 -5.668 3.488 1.00 91.50 87 VAL A O 1
ATOM 669 N N . MET A 1 88 ? -0.100 -5.758 1.551 1.00 89.62 88 MET A N 1
ATOM 670 C CA . MET A 1 88 ? -1.179 -6.438 0.833 1.00 89.62 88 MET A CA 1
ATOM 671 C C . MET A 1 88 ? -1.219 -7.936 1.070 1.00 89.62 88 MET A C 1
ATOM 673 O O . MET A 1 88 ? -2.314 -8.503 1.073 1.00 89.62 88 MET A O 1
ATOM 677 N N . TYR A 1 89 ? -0.074 -8.556 1.342 1.00 87.88 89 TYR A N 1
ATOM 678 C CA . TYR A 1 89 ? -0.049 -9.920 1.844 1.00 87.88 89 TYR A CA 1
ATOM 679 C C . TYR A 1 89 ? -0.846 -10.039 3.156 1.00 87.88 89 TYR A C 1
ATOM 681 O O . TYR A 1 89 ? -1.638 -10.969 3.307 1.00 87.88 89 TYR A O 1
ATOM 689 N N . GLU A 1 90 ? -0.703 -9.062 4.053 1.00 89.25 90 GLU A N 1
ATOM 690 C CA . GLU A 1 90 ? -1.374 -9.033 5.360 1.00 89.25 90 GLU A CA 1
ATOM 691 C C . GLU A 1 90 ? -2.853 -8.633 5.276 1.00 89.25 90 GLU A C 1
ATOM 693 O O . GLU A 1 90 ? -3.721 -9.254 5.887 1.00 89.25 90 GLU A O 1
ATOM 698 N N . LEU A 1 91 ? -3.163 -7.576 4.521 1.00 90.50 91 LEU A N 1
ATOM 699 C CA . LEU A 1 91 ? -4.487 -6.946 4.551 1.00 90.50 91 LEU A CA 1
ATOM 700 C C . LEU A 1 91 ? -5.425 -7.415 3.438 1.00 90.50 91 LEU A C 1
ATOM 702 O O . LEU A 1 91 ? -6.645 -7.304 3.582 1.00 90.50 91 LEU A O 1
ATOM 706 N N . ARG A 1 92 ? -4.876 -7.915 2.324 1.00 89.44 92 ARG A N 1
ATOM 707 C CA . ARG A 1 92 ? -5.624 -8.461 1.177 1.00 89.44 92 ARG A CA 1
ATOM 708 C C . ARG A 1 92 ? -6.714 -7.520 0.641 1.00 89.44 92 ARG A C 1
ATOM 710 O O . ARG A 1 92 ? -7.803 -7.956 0.267 1.00 89.44 92 ARG A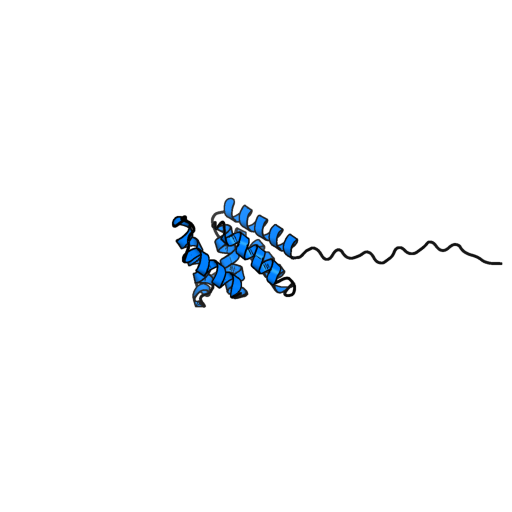 O 1
ATOM 717 N N . TRP A 1 93 ? -6.446 -6.214 0.598 1.00 93.44 93 TRP A N 1
ATOM 718 C CA . TRP A 1 93 ? -7.416 -5.235 0.098 1.00 93.44 93 TRP A CA 1
ATOM 719 C C . TRP A 1 93 ? -7.592 -5.354 -1.421 1.00 93.44 93 TRP A C 1
ATOM 721 O O . TRP A 1 93 ? -6.681 -5.082 -2.203 1.00 93.44 93 TRP A O 1
ATOM 731 N N . THR A 1 94 ? -8.797 -5.740 -1.844 1.00 92.75 94 THR A N 1
ATOM 732 C CA . THR A 1 94 ? -9.129 -6.001 -3.253 1.00 92.75 94 THR A CA 1
ATOM 733 C C . THR A 1 94 ? -8.997 -4.766 -4.139 1.00 92.75 94 THR A C 1
ATOM 735 O O . THR A 1 94 ? -8.560 -4.902 -5.275 1.00 92.75 94 THR A O 1
ATOM 738 N N . ALA A 1 95 ? -9.294 -3.571 -3.619 1.00 94.25 95 ALA A N 1
ATOM 739 C CA . ALA A 1 95 ? -9.181 -2.319 -4.370 1.00 94.25 95 ALA A CA 1
ATOM 740 C C . ALA A 1 95 ? -7.752 -2.083 -4.893 1.00 94.25 95 ALA A C 1
ATOM 742 O O . ALA A 1 95 ? -7.555 -1.727 -6.053 1.00 94.25 95 ALA A O 1
ATOM 743 N N . ILE A 1 96 ? -6.739 -2.363 -4.067 1.00 93.44 96 ILE A N 1
ATOM 744 C CA . ILE A 1 96 ? -5.331 -2.229 -4.462 1.00 93.44 96 ILE A CA 1
ATOM 745 C C . ILE A 1 96 ? -4.955 -3.327 -5.463 1.00 93.44 96 ILE A C 1
ATOM 747 O O . ILE A 1 96 ? -4.301 -3.043 -6.464 1.00 93.44 96 ILE A O 1
ATOM 751 N N . GLN A 1 97 ? -5.419 -4.565 -5.257 1.00 93.88 97 GLN A N 1
ATOM 752 C CA . GLN A 1 97 ? -5.194 -5.658 -6.210 1.00 93.88 97 GLN A CA 1
ATOM 753 C C . GLN A 1 97 ? -5.752 -5.332 -7.604 1.00 93.88 97 GLN A C 1
ATOM 755 O O . GLN A 1 97 ? -5.103 -5.586 -8.621 1.00 93.88 97 GLN A O 1
ATOM 760 N N . GLU A 1 98 ? -6.965 -4.786 -7.661 1.00 93.44 98 GLU A N 1
ATOM 761 C CA . GLU A 1 98 ? -7.615 -4.368 -8.902 1.00 93.44 98 GLU A CA 1
ATOM 762 C C . GLU A 1 98 ? -6.858 -3.218 -9.565 1.00 93.44 98 GLU A C 1
ATOM 764 O O . GLU A 1 98 ? -6.596 -3.289 -10.766 1.00 93.44 98 GLU A O 1
ATOM 769 N N . ALA A 1 99 ? -6.415 -2.230 -8.785 1.00 93.19 99 ALA A N 1
ATOM 770 C CA . ALA A 1 99 ? -5.633 -1.108 -9.289 1.00 93.19 99 ALA A CA 1
ATOM 771 C C . ALA A 1 99 ? -4.291 -1.551 -9.902 1.00 93.19 99 ALA A C 1
ATOM 773 O O . ALA A 1 99 ? -3.916 -1.065 -10.973 1.00 93.19 99 ALA A O 1
ATOM 774 N N . VAL A 1 100 ? -3.591 -2.511 -9.282 1.00 91.50 100 VAL A N 1
ATOM 775 C CA . VAL A 1 100 ? -2.359 -3.103 -9.840 1.00 91.50 100 VAL A CA 1
ATOM 776 C C . VAL A 1 100 ? -2.662 -3.884 -11.126 1.00 91.50 100 VAL A C 1
ATOM 778 O O . VAL A 1 100 ? -1.968 -3.714 -12.130 1.00 91.50 100 VAL A O 1
ATOM 781 N N . ARG A 1 101 ? -3.731 -4.696 -11.151 1.00 91.56 101 ARG A N 1
ATOM 782 C CA . ARG A 1 101 ? -4.159 -5.427 -12.363 1.00 91.56 101 ARG A CA 1
ATOM 783 C C . ARG A 1 101 ? -4.507 -4.492 -13.517 1.00 91.56 101 ARG A C 1
ATOM 785 O O . ARG A 1 101 ? -4.226 -4.821 -14.667 1.00 91.56 101 ARG A O 1
ATOM 792 N N . GLU A 1 102 ? -5.133 -3.357 -13.231 1.00 90.75 102 GLU A N 1
ATOM 793 C CA . GLU A 1 102 ? -5.462 -2.342 -14.231 1.00 90.75 102 GLU A CA 1
ATOM 794 C C . GLU A 1 102 ? -4.193 -1.765 -14.870 1.00 90.75 102 GLU A C 1
ATOM 796 O O . GLU A 1 102 ? -4.066 -1.785 -16.095 1.00 90.75 102 GLU A O 1
ATOM 801 N N . ARG A 1 103 ? -3.201 -1.382 -14.056 1.00 88.25 103 ARG A N 1
ATOM 802 C CA . ARG A 1 103 ? -1.905 -0.858 -14.527 1.00 88.25 103 ARG A CA 1
ATOM 803 C C . ARG A 1 103 ? -1.092 -1.879 -15.317 1.00 88.25 103 ARG A C 1
ATOM 805 O O . ARG A 1 103 ? -0.339 -1.510 -16.209 1.00 88.25 10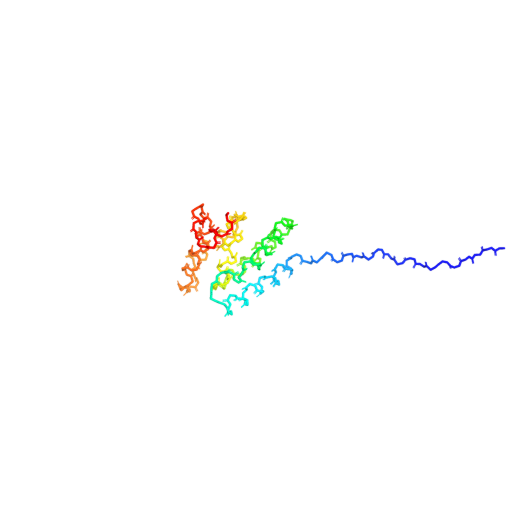3 ARG A O 1
ATOM 812 N N . MET A 1 104 ? -1.274 -3.172 -15.053 1.00 85.12 104 MET A N 1
ATOM 813 C CA . MET A 1 104 ? -0.694 -4.222 -15.896 1.00 85.12 104 MET A CA 1
ATOM 814 C C . MET A 1 104 ? -1.372 -4.359 -17.262 1.00 85.12 104 MET A C 1
ATOM 816 O O . MET A 1 104 ? -0.702 -4.694 -18.237 1.00 85.12 104 MET A O 1
ATOM 820 N N . ARG A 1 105 ? -2.692 -4.149 -17.343 1.00 84.62 105 ARG A N 1
ATOM 821 C CA . ARG A 1 105 ? -3.443 -4.249 -18.608 1.00 84.62 105 ARG A CA 1
ATOM 822 C C . ARG A 1 105 ? -3.181 -3.059 -19.520 1.00 84.62 105 ARG A C 1
ATOM 824 O O . ARG A 1 105 ? -3.139 -3.242 -20.734 1.00 84.62 105 ARG A O 1
ATOM 831 N N . ASP A 1 106 ? -2.999 -1.879 -18.937 1.00 77.25 106 ASP A N 1
ATOM 832 C CA . ASP A 1 106 ? -2.658 -0.653 -19.650 1.00 77.25 106 ASP A CA 1
ATOM 833 C C . ASP A 1 106 ? -1.427 0.018 -19.014 1.00 77.25 106 ASP A C 1
ATOM 835 O O . ASP A 1 106 ? -1.554 0.967 -18.235 1.00 77.25 106 ASP A O 1
ATOM 839 N N . PRO A 1 107 ? -0.205 -0.457 -19.326 1.00 66.38 107 PRO A N 1
ATOM 840 C CA . PRO A 1 107 ? 1.023 0.038 -18.704 1.00 66.38 107 PRO A CA 1
ATOM 841 C C . PRO A 1 107 ? 1.390 1.481 -19.087 1.00 66.38 107 PRO A C 1
ATOM 843 O O . PRO A 1 107 ? 2.514 1.905 -18.818 1.00 66.38 107 PRO A O 1
ATOM 846 N N . SER A 1 108 ? 0.499 2.247 -19.735 1.00 66.56 108 SER A N 1
ATOM 847 C CA . SER A 1 108 ? 0.724 3.649 -20.124 1.00 66.56 108 SER A CA 1
ATOM 848 C C . SER A 1 108 ? 2.057 3.867 -20.866 1.00 66.56 108 SER A C 1
ATOM 850 O O . SER A 1 108 ? 2.682 4.921 -20.780 1.00 66.56 108 SER A O 1
ATOM 852 N N . GLY A 1 109 ? 2.527 2.842 -21.587 1.00 61.84 109 GLY A N 1
ATOM 853 C CA . GLY A 1 109 ? 3.791 2.851 -22.328 1.00 61.84 109 GLY A CA 1
ATOM 854 C C . GLY A 1 109 ? 5.056 2.497 -21.532 1.00 61.84 109 GLY A C 1
ATOM 855 O O . GLY A 1 109 ? 6.122 2.415 -22.139 1.00 61.84 109 GLY A O 1
ATOM 856 N N . ASN A 1 110 ? 4.982 2.226 -20.223 1.00 64.44 110 ASN A N 1
ATOM 857 C CA . ASN A 1 110 ? 6.145 1.843 -19.415 1.00 64.44 110 ASN A CA 1
ATOM 858 C C . ASN A 1 110 ? 6.183 0.334 -19.127 1.00 64.44 110 ASN A C 1
ATOM 860 O O . ASN A 1 110 ? 5.974 -0.136 -18.010 1.00 64.44 110 ASN A O 1
ATOM 864 N N . VAL A 1 111 ? 6.492 -0.432 -20.175 1.00 68.94 111 VAL A N 1
ATOM 865 C CA . VAL A 1 111 ? 6.636 -1.900 -20.142 1.00 68.94 111 VAL A CA 1
ATOM 866 C C . VAL A 1 111 ? 7.680 -2.354 -19.105 1.00 68.94 111 VAL A C 1
ATOM 868 O O . VAL A 1 111 ? 7.590 -3.459 -18.575 1.00 68.94 111 VAL A O 1
ATOM 871 N N . SER A 1 112 ? 8.644 -1.489 -18.766 1.00 73.25 112 SER A N 1
ATOM 872 C CA . SER A 1 112 ? 9.678 -1.751 -17.756 1.00 73.25 112 SER A CA 1
ATOM 873 C C . SER A 1 112 ? 9.102 -1.962 -16.353 1.00 73.25 112 SER A C 1
ATOM 875 O O . SER A 1 112 ? 9.708 -2.667 -15.550 1.00 73.25 112 SER A O 1
ATOM 877 N N . ASN A 1 113 ? 7.919 -1.408 -16.073 1.00 81.69 113 ASN A N 1
ATOM 878 C CA . ASN A 1 113 ? 7.258 -1.524 -14.774 1.00 81.69 113 ASN A CA 1
ATOM 879 C C . ASN A 1 113 ? 6.447 -2.816 -14.619 1.00 81.69 113 ASN A C 1
ATOM 881 O O . ASN A 1 113 ? 6.062 -3.149 -13.501 1.00 81.69 113 ASN A O 1
ATOM 885 N N . ILE A 1 114 ? 6.206 -3.569 -15.701 1.00 85.19 114 ILE A N 1
ATOM 886 C CA . ILE A 1 114 ? 5.362 -4.775 -15.664 1.00 85.19 114 ILE A CA 1
ATOM 887 C C . ILE A 1 114 ? 5.874 -5.773 -14.626 1.00 85.19 114 ILE A C 1
ATOM 889 O O . ILE A 1 114 ? 5.089 -6.252 -13.817 1.00 85.19 114 ILE A O 1
ATOM 893 N N . ARG A 1 115 ? 7.191 -6.007 -14.572 1.00 84.50 115 ARG A N 1
ATOM 894 C CA . ARG A 1 115 ? 7.793 -6.923 -13.588 1.00 84.50 115 ARG A CA 1
ATOM 895 C C . ARG A 1 115 ? 7.586 -6.475 -12.141 1.00 84.50 115 ARG A C 1
ATOM 897 O O . ARG A 1 115 ? 7.501 -7.310 -11.250 1.00 84.50 115 ARG A O 1
ATOM 904 N N . LEU A 1 116 ? 7.516 -5.164 -11.902 1.00 88.44 116 LEU A N 1
ATOM 905 C CA . LEU A 1 116 ? 7.261 -4.613 -10.570 1.00 88.44 116 LEU A CA 1
ATOM 906 C C . LEU A 1 116 ? 5.798 -4.834 -10.172 1.00 88.44 116 LEU A C 1
ATOM 908 O O . LEU A 1 116 ? 5.523 -5.208 -9.037 1.00 88.44 116 LEU A O 1
ATOM 912 N N . TYR A 1 117 ? 4.866 -4.668 -11.111 1.00 89.38 117 TYR A N 1
ATOM 913 C CA . TYR A 1 117 ? 3.456 -4.969 -10.872 1.00 89.38 117 TYR A CA 1
ATOM 914 C C . TYR A 1 117 ? 3.185 -6.468 -10.709 1.00 89.38 117 TYR A C 1
ATOM 916 O O . TYR A 1 117 ? 2.397 -6.841 -9.845 1.00 89.38 117 TYR A O 1
ATOM 924 N N . GLU A 1 118 ? 3.861 -7.327 -11.477 1.00 87.81 118 GLU A N 1
ATOM 925 C CA . GLU A 1 118 ? 3.822 -8.785 -11.291 1.00 87.81 118 GLU A CA 1
ATOM 926 C C . GLU A 1 118 ? 4.268 -9.161 -9.877 1.00 87.81 118 GLU A C 1
ATOM 928 O O . GLU A 1 118 ? 3.541 -9.863 -9.180 1.00 87.81 118 GLU A O 1
ATOM 933 N N . ALA A 1 119 ? 5.394 -8.609 -9.410 1.00 86.38 119 ALA A N 1
ATOM 934 C CA . ALA A 1 119 ? 5.881 -8.844 -8.053 1.00 86.38 119 ALA A CA 1
ATOM 935 C C . ALA A 1 119 ? 4.869 -8.402 -6.979 1.00 86.38 119 ALA A C 1
ATOM 937 O O . ALA A 1 119 ? 4.637 -9.135 -6.021 1.00 86.38 119 ALA A O 1
ATOM 938 N N . MET A 1 120 ? 4.221 -7.244 -7.155 1.00 89.75 120 MET A N 1
ATOM 939 C CA . MET A 1 120 ? 3.154 -6.803 -6.249 1.00 89.75 120 MET A CA 1
ATOM 940 C C . MET A 1 120 ? 1.941 -7.745 -6.278 1.00 89.75 120 MET A C 1
ATOM 942 O O . MET A 1 120 ? 1.341 -7.983 -5.235 1.00 89.75 120 MET A O 1
ATOM 946 N N . LEU A 1 121 ? 1.550 -8.275 -7.447 1.00 88.88 121 LEU A N 1
ATOM 947 C CA . LEU A 1 121 ? 0.429 -9.218 -7.554 1.00 88.88 121 LEU A CA 1
ATOM 948 C C . LEU A 1 121 ? 0.738 -10.579 -6.940 1.00 88.88 121 LEU A C 1
ATOM 950 O O . LEU A 1 121 ? -0.154 -11.173 -6.332 1.00 88.88 121 LEU A O 1
ATOM 954 N N . ASP A 1 122 ? 1.973 -11.055 -7.069 1.00 85.31 122 ASP A N 1
ATOM 955 C CA . ASP A 1 122 ? 2.418 -12.305 -6.457 1.00 85.31 122 ASP A CA 1
ATOM 956 C C . ASP A 1 122 ? 2.275 -12.261 -4.927 1.00 85.31 122 ASP A C 1
ATOM 958 O O . ASP A 1 122 ? 1.966 -13.284 -4.314 1.00 85.31 122 ASP A O 1
ATOM 962 N N . ALA A 1 123 ? 2.376 -11.078 -4.309 1.00 81.94 123 ALA A N 1
ATOM 963 C CA . ALA A 1 123 ? 2.145 -10.888 -2.876 1.00 81.94 123 ALA A CA 1
ATOM 964 C C . ALA A 1 123 ? 0.700 -11.142 -2.421 1.00 81.94 123 ALA A C 1
ATOM 966 O O . ALA A 1 123 ? 0.445 -11.388 -1.243 1.00 81.94 123 ALA A O 1
ATOM 967 N N . PHE A 1 124 ? -0.255 -11.152 -3.353 1.00 79.44 124 PHE A N 1
ATOM 968 C CA . PHE A 1 124 ? -1.633 -11.567 -3.092 1.00 79.44 124 PHE A CA 1
ATOM 969 C C . PHE A 1 124 ? -1.841 -13.081 -3.256 1.00 79.44 124 PHE A C 1
ATOM 971 O O . PHE A 1 124 ? -2.981 -13.541 -3.158 1.00 79.44 124 PHE A O 1
ATOM 978 N N . SER A 1 125 ? -0.790 -13.861 -3.526 1.00 75.06 125 SER A N 1
ATOM 979 C CA . SER A 1 125 ? -0.831 -15.325 -3.508 1.00 75.06 125 SER A CA 1
ATOM 980 C C . SER A 1 125 ? -0.582 -15.861 -2.097 1.00 75.06 125 SER A C 1
ATOM 982 O O . SER A 1 125 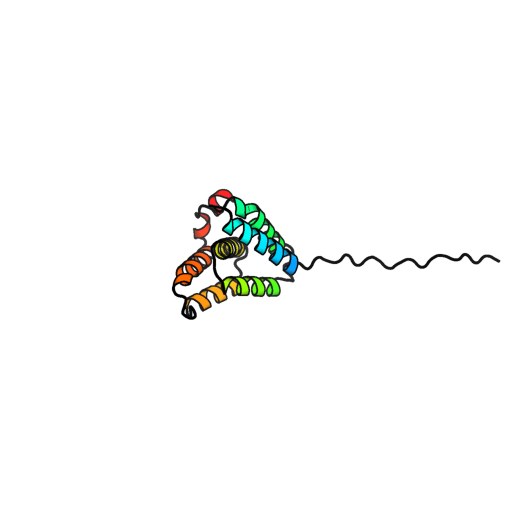? 0.168 -15.287 -1.307 1.00 75.06 125 SER A O 1
ATOM 984 N N . ASP A 1 126 ? -1.172 -17.009 -1.775 1.00 67.69 126 ASP A N 1
ATOM 985 C CA . ASP A 1 126 ? -0.907 -17.721 -0.517 1.00 67.69 126 ASP A CA 1
ATOM 986 C C . ASP A 1 126 ? 0.511 -18.321 -0.484 1.00 67.69 126 ASP A C 1
ATOM 988 O O . ASP A 1 126 ? 1.068 -18.561 0.583 1.00 67.69 126 ASP A O 1
ATOM 992 N N . SER A 1 127 ? 1.137 -18.501 -1.652 1.00 62.78 127 SER A N 1
ATOM 993 C CA . SER A 1 127 ? 2.517 -18.990 -1.787 1.00 62.78 127 SER A CA 1
ATOM 994 C C . SER A 1 127 ? 3.586 -17.928 -1.504 1.00 62.78 127 SER A C 1
ATOM 996 O O . SER A 1 127 ? 4.773 -18.248 -1.485 1.00 62.78 127 SER A O 1
ATOM 998 N N . TRP A 1 128 ? 3.202 -16.664 -1.296 1.00 61.06 128 TRP A N 1
ATOM 999 C CA . TRP A 1 128 ? 4.157 -15.580 -1.038 1.00 61.06 128 TRP A CA 1
ATOM 1000 C C . TRP A 1 128 ? 4.911 -15.737 0.292 1.00 61.06 128 TRP A C 1
ATOM 1002 O O . TRP A 1 128 ? 6.015 -15.219 0.439 1.00 61.06 128 TRP A O 1
ATOM 1012 N N . HIS A 1 129 ? 4.367 -16.520 1.228 1.00 55.38 129 HIS A N 1
ATOM 1013 C CA . HIS A 1 129 ? 4.988 -16.837 2.518 1.00 55.38 129 HIS A CA 1
ATOM 1014 C C . HIS A 1 129 ? 6.406 -17.434 2.395 1.00 55.38 129 HIS A C 1
ATOM 1016 O O . HIS A 1 129 ? 7.214 -17.333 3.314 1.00 55.38 129 HIS A O 1
ATOM 1022 N N . GLU A 1 130 ? 6.738 -18.050 1.256 1.00 55.88 130 GLU A N 1
ATOM 1023 C CA . GLU A 1 130 ? 8.040 -18.688 1.030 1.00 55.88 130 GLU A CA 1
ATOM 1024 C C . GLU A 1 130 ? 9.139 -17.724 0.559 1.00 55.88 130 GLU A C 1
ATOM 1026 O O . GLU A 1 130 ? 10.304 -18.130 0.463 1.00 55.88 130 GLU A O 1
ATOM 1031 N N . ARG A 1 131 ? 8.792 -16.463 0.265 1.00 60.94 131 ARG A N 1
ATOM 1032 C CA . ARG A 1 131 ? 9.758 -15.435 -0.133 1.00 60.94 131 ARG A CA 1
ATOM 1033 C C . ARG A 1 131 ? 10.623 -15.040 1.068 1.00 60.94 131 ARG A C 1
ATOM 1035 O O . ARG A 1 131 ? 10.147 -15.015 2.202 1.00 60.94 131 ARG A O 1
ATOM 1042 N N . ASP A 1 132 ? 11.892 -14.711 0.819 1.00 56.75 132 ASP A N 1
ATOM 1043 C CA . ASP A 1 132 ? 12.892 -14.477 1.877 1.00 56.75 132 ASP A CA 1
ATOM 1044 C C . ASP A 1 132 ? 12.483 -13.390 2.888 1.00 56.75 132 ASP A C 1
ATOM 1046 O O . ASP A 1 132 ? 12.846 -13.495 4.058 1.00 56.75 132 ASP A O 1
ATOM 1050 N N . LEU A 1 133 ? 11.662 -12.417 2.466 1.00 58.78 133 LEU A N 1
ATOM 1051 C CA . LEU A 1 133 ? 11.055 -11.412 3.339 1.00 58.78 133 LEU A CA 1
ATOM 1052 C C . LEU A 1 133 ? 10.210 -12.063 4.448 1.00 58.78 133 LEU A C 1
ATOM 1054 O O . LEU A 1 133 ? 10.411 -11.759 5.614 1.00 58.78 133 LEU A O 1
ATOM 1058 N N . TYR A 1 134 ? 9.311 -12.997 4.112 1.00 51.44 134 TYR A N 1
ATOM 1059 C CA . TYR A 1 134 ? 8.359 -13.582 5.066 1.00 51.44 134 TYR A CA 1
ATOM 1060 C C . TYR A 1 134 ? 8.894 -14.795 5.828 1.00 51.44 134 TYR A C 1
ATOM 1062 O O . TYR A 1 134 ? 8.487 -15.025 6.964 1.00 51.44 134 TYR A O 1
ATOM 1070 N N . ARG A 1 135 ? 9.881 -15.522 5.282 1.00 54.06 135 ARG A N 1
ATOM 1071 C CA . ARG A 1 135 ? 10.551 -16.626 6.004 1.00 54.06 135 ARG A CA 1
ATOM 1072 C C . ARG A 1 135 ? 11.156 -16.173 7.349 1.00 54.06 135 ARG A C 1
ATOM 1074 O O . ARG A 1 135 ? 11.488 -17.010 8.181 1.00 54.06 135 ARG A O 1
ATOM 1081 N N . ARG A 1 136 ? 11.306 -14.861 7.551 1.00 50.81 136 ARG A N 1
ATOM 1082 C CA . ARG A 1 136 ? 11.817 -14.223 8.768 1.00 50.81 136 ARG A CA 1
ATOM 1083 C C . ARG A 1 136 ? 10.730 -13.678 9.713 1.00 50.81 136 ARG A C 1
ATOM 1085 O O . ARG A 1 136 ? 11.039 -13.481 10.881 1.00 50.81 136 ARG A O 1
ATOM 1092 N N . PHE A 1 137 ? 9.492 -13.493 9.237 1.00 46.16 137 PHE A N 1
ATOM 1093 C CA . PHE A 1 137 ? 8.324 -13.048 10.023 1.00 46.16 137 PHE A CA 1
ATOM 1094 C C . PHE A 1 137 ? 7.429 -14.209 10.517 1.00 46.16 137 PHE A C 1
ATOM 1096 O O . PHE A 1 137 ? 6.430 -13.961 11.194 1.00 46.16 137 PHE A O 1
ATOM 1103 N N . ALA A 1 138 ? 7.752 -15.459 10.157 1.00 43.31 138 ALA A N 1
ATOM 1104 C CA . ALA A 1 138 ? 7.020 -16.680 10.523 1.00 43.31 138 ALA A CA 1
ATOM 1105 C C . ALA A 1 138 ? 7.512 -17.330 11.828 1.00 43.31 138 ALA A C 1
ATOM 1107 O O . ALA A 1 138 ? 8.742 -17.339 12.068 1.00 43.31 138 ALA A O 1
#